Protein AF-A0A8S4AYU2-F1 (afdb_monomer_lite)

Organism: NCBI:txid238744

Structure (mmCIF, N/CA/C/O backbone):
data_AF-A0A8S4AYU2-F1
#
_entry.id   AF-A0A8S4AYU2-F1
#
loop_
_atom_site.group_PDB
_atom_site.id
_atom_site.type_symbol
_atom_site.label_atom_id
_atom_site.label_alt_id
_atom_site.label_comp_id
_atom_site.label_asym_id
_atom_site.label_entity_id
_atom_site.label_seq_id
_atom_site.pdbx_PDB_ins_code
_atom_site.Cartn_x
_atom_site.Cartn_y
_atom_site.Cartn_z
_atom_site.occupancy
_atom_site.B_iso_or_equiv
_atom_site.auth_seq_id
_atom_site.auth_comp_id
_atom_site.auth_asym_id
_atom_site.auth_atom_id
_atom_site.pdbx_PDB_model_num
ATOM 1 N N . PHE A 1 1 ? -7.573 4.920 22.175 1.00 94.69 1 PHE A N 1
ATOM 2 C CA . PHE A 1 1 ? -8.987 4.942 22.604 1.00 94.69 1 PHE A CA 1
ATOM 3 C C . PHE A 1 1 ? -9.041 5.306 24.073 1.00 94.69 1 PHE A C 1
ATOM 5 O O . PHE A 1 1 ? -8.288 4.723 24.843 1.00 94.69 1 PHE A O 1
ATOM 12 N N . ARG A 1 2 ? -9.897 6.254 24.465 1.00 96.12 2 ARG A N 1
ATOM 13 C CA . ARG A 1 2 ? -10.051 6.680 25.862 1.00 96.12 2 ARG A CA 1
ATOM 14 C C . ARG A 1 2 ? -11.525 6.647 26.245 1.00 96.12 2 ARG A C 1
ATOM 16 O O . ARG A 1 2 ? -12.353 7.129 25.478 1.00 96.12 2 ARG A O 1
ATOM 23 N N . LEU A 1 3 ? -11.833 6.077 27.405 1.00 96.50 3 LEU A N 1
ATOM 24 C CA . LEU A 1 3 ? -13.195 5.869 27.896 1.00 96.50 3 LEU A CA 1
ATOM 25 C C . LEU A 1 3 ? -13.319 6.353 29.346 1.00 96.50 3 LEU A C 1
ATOM 27 O O . LEU A 1 3 ? -12.388 6.206 30.136 1.00 96.50 3 LEU A O 1
ATOM 31 N N . TRP A 1 4 ? -14.475 6.908 29.698 1.00 95.50 4 TRP A N 1
ATOM 32 C CA . TRP A 1 4 ? -14.880 7.182 31.078 1.00 95.50 4 TRP A CA 1
ATOM 33 C C . TRP A 1 4 ? -16.389 6.969 31.214 1.00 95.50 4 TRP A C 1
ATOM 35 O O . TRP A 1 4 ? -17.136 7.154 30.252 1.00 95.50 4 TRP A O 1
ATOM 45 N N . ALA A 1 5 ? -16.833 6.591 32.409 1.00 90.94 5 ALA A N 1
ATOM 46 C CA . ALA A 1 5 ? -18.247 6.536 32.752 1.00 90.94 5 ALA A CA 1
ATOM 47 C C . ALA A 1 5 ? -18.740 7.912 33.224 1.00 90.94 5 ALA A C 1
ATOM 49 O O . ALA A 1 5 ? -17.947 8.743 33.678 1.00 90.94 5 ALA A O 1
ATOM 50 N N . VAL A 1 6 ? -20.048 8.138 33.120 1.00 88.38 6 VAL A N 1
ATOM 51 C CA . VAL A 1 6 ? -20.746 9.314 33.655 1.00 88.38 6 VAL A CA 1
ATOM 52 C C . VAL A 1 6 ? -21.889 8.806 34.528 1.00 88.38 6 VAL A C 1
ATOM 54 O O . VAL A 1 6 ? -22.612 7.910 34.099 1.00 88.38 6 VAL A O 1
ATOM 57 N N . ASP A 1 7 ? -22.023 9.321 35.748 1.00 85.00 7 ASP A N 1
ATOM 58 C CA . ASP A 1 7 ? -23.138 8.974 36.637 1.00 85.00 7 ASP A CA 1
ATOM 59 C C . ASP A 1 7 ? -24.365 9.882 36.425 1.00 85.00 7 ASP A C 1
ATOM 61 O O . ASP A 1 7 ? -24.343 10.829 35.637 1.00 85.00 7 ASP A O 1
ATOM 65 N N . ASN A 1 8 ? -25.450 9.608 37.152 1.00 80.75 8 ASN A N 1
ATOM 66 C CA . ASN A 1 8 ? -26.692 10.385 37.089 1.00 80.75 8 ASN A CA 1
ATOM 67 C C . ASN A 1 8 ? -26.569 11.828 37.622 1.00 80.75 8 ASN A C 1
ATOM 69 O O . ASN A 1 8 ? -27.462 12.644 37.400 1.00 80.75 8 ASN A O 1
ATOM 73 N N . THR A 1 9 ? -25.467 12.159 38.303 1.00 84.62 9 THR A N 1
ATOM 74 C CA . THR A 1 9 ? -25.131 13.519 38.753 1.00 84.62 9 THR A CA 1
ATOM 75 C C . THR A 1 9 ? -24.212 14.253 37.771 1.00 84.62 9 THR A C 1
ATOM 77 O O . THR A 1 9 ? -23.870 15.416 37.991 1.00 84.62 9 THR A O 1
ATOM 80 N N . GLY A 1 10 ? -23.806 13.591 36.681 1.00 83.50 10 GLY A N 1
ATOM 81 C CA . GLY A 1 10 ? -22.891 14.119 35.673 1.00 83.50 10 GLY A CA 1
ATOM 82 C C . GLY A 1 10 ? -21.407 14.015 36.048 1.00 83.50 10 GLY A C 1
ATOM 83 O O . GLY A 1 10 ? -20.558 14.553 35.328 1.00 83.50 10 GLY A O 1
ATOM 84 N N . ARG A 1 11 ? -21.053 13.336 37.149 1.00 88.88 11 ARG A N 1
ATOM 85 C CA . ARG A 1 11 ? -19.649 13.127 37.534 1.00 88.88 11 ARG A CA 1
ATOM 86 C C . ARG A 1 11 ? -19.018 12.053 36.661 1.00 88.88 11 ARG A C 1
ATOM 88 O O . ARG A 1 11 ? -19.652 11.069 36.291 1.00 88.88 11 ARG A O 1
ATOM 95 N N . ARG A 1 12 ? -17.739 12.250 36.338 1.00 92.75 12 ARG A N 1
ATOM 96 C CA . ARG A 1 12 ? -16.959 11.329 35.505 1.00 92.75 12 ARG A CA 1
ATOM 97 C C . ARG A 1 12 ? -16.135 10.385 36.364 1.00 92.75 12 ARG A C 1
ATOM 99 O O . ARG A 1 12 ? -15.572 10.804 37.374 1.00 92.75 12 ARG A O 1
ATOM 106 N N . SER A 1 13 ? -16.009 9.140 35.920 1.00 94.44 13 SER A N 1
ATOM 107 C CA . SER A 1 13 ? -15.014 8.223 36.476 1.00 94.44 13 SER A CA 1
ATOM 108 C C . SER A 1 13 ? -13.592 8.665 36.121 1.00 94.44 13 SER A C 1
ATOM 110 O O . SER A 1 13 ? -13.376 9.502 35.236 1.00 94.44 13 SER A O 1
ATOM 112 N N . SER A 1 14 ? -12.598 8.038 36.754 1.00 96.31 14 SER A N 1
ATOM 113 C CA . SER A 1 14 ? -11.240 8.061 36.214 1.00 96.31 14 SER A CA 1
ATOM 114 C C . SER A 1 14 ? -11.234 7.500 34.780 1.00 96.31 14 SER A C 1
ATOM 116 O O . SER A 1 14 ? -12.024 6.603 34.456 1.00 96.31 14 SER A O 1
ATOM 118 N N . PRO A 1 15 ? -10.394 8.052 33.888 1.00 95.94 15 PRO A N 1
ATOM 119 C CA . PRO A 1 15 ? -10.314 7.598 32.508 1.00 95.94 15 PRO A CA 1
ATOM 120 C C . PRO A 1 15 ? -9.551 6.271 32.401 1.00 95.94 15 PRO A C 1
ATOM 122 O O . PRO A 1 15 ? -8.552 6.067 33.085 1.00 95.94 15 PRO A O 1
ATOM 125 N N . SER A 1 16 ? -9.982 5.417 31.475 1.00 96.81 16 SER A N 1
ATOM 126 C CA . SER A 1 16 ? -9.232 4.254 30.993 1.00 96.81 16 SER A CA 1
ATOM 127 C C . SER A 1 16 ? -8.747 4.514 29.566 1.00 96.81 16 SER A C 1
ATOM 129 O O . SER A 1 16 ? -9.465 5.127 28.769 1.00 96.81 16 SER A O 1
ATOM 131 N N . GLU A 1 17 ? -7.530 4.079 29.240 1.00 96.94 17 GLU A N 1
ATOM 132 C CA . GLU A 1 17 ? -6.903 4.314 27.941 1.00 96.94 17 GLU A CA 1
ATOM 133 C C . GLU A 1 17 ? -6.280 3.038 27.373 1.00 96.94 17 GLU A C 1
ATOM 135 O O . GLU A 1 17 ? -5.633 2.266 28.078 1.00 96.94 17 GLU A O 1
ATOM 140 N N . VAL A 1 18 ? -6.490 2.833 26.073 1.00 97.19 18 VAL A N 1
ATOM 141 C CA . VAL A 1 18 ? -5.947 1.718 25.297 1.00 97.19 18 VAL A CA 1
ATOM 142 C C . VAL A 1 18 ? -5.362 2.263 23.999 1.00 97.19 18 VAL A C 1
ATOM 144 O O . VAL A 1 18 ? -6.076 2.875 23.195 1.00 97.19 18 VAL A O 1
ATOM 147 N N . THR A 1 19 ? -4.081 1.995 23.762 1.00 94.75 19 THR A N 1
ATOM 148 C CA . THR A 1 19 ? -3.375 2.337 22.521 1.00 94.75 19 THR A CA 1
ATOM 149 C C . THR A 1 19 ? -2.983 1.052 21.811 1.00 94.75 19 THR A C 1
ATOM 151 O O . THR A 1 19 ? -2.319 0.200 22.394 1.00 94.75 19 THR A O 1
ATOM 154 N N . ILE A 1 20 ? -3.402 0.906 20.555 1.00 92.12 20 ILE A N 1
ATOM 155 C CA . ILE A 1 20 ? -3.117 -0.274 19.732 1.00 92.12 20 ILE A CA 1
ATOM 156 C C . ILE A 1 20 ? -2.485 0.149 18.413 1.00 92.12 20 ILE A C 1
ATOM 158 O O . ILE A 1 20 ? -2.798 1.213 17.879 1.00 92.12 20 ILE A O 1
ATOM 162 N N . LYS A 1 21 ? -1.616 -0.707 17.875 1.00 86.88 21 LYS A N 1
ATOM 163 C CA . LYS A 1 21 ? -1.165 -0.610 16.486 1.00 86.88 21 LYS A CA 1
ATOM 164 C C . LYS A 1 21 ? -2.124 -1.410 15.617 1.00 86.88 21 LYS A C 1
ATOM 166 O O . LYS A 1 21 ? -2.456 -2.545 15.955 1.00 86.88 21 LYS A O 1
ATOM 171 N N . THR A 1 22 ? -2.569 -0.829 14.512 1.00 88.69 22 THR A N 1
ATOM 172 C CA . THR A 1 22 ? -3.336 -1.574 13.513 1.00 88.69 22 THR A CA 1
ATOM 173 C C . THR A 1 22 ? -2.400 -2.482 12.712 1.00 88.69 22 THR A C 1
ATOM 175 O O . THR A 1 22 ? -1.229 -2.132 12.531 1.00 88.69 22 THR A O 1
ATOM 178 N N . PRO A 1 23 ? -2.884 -3.635 12.218 1.00 89.75 23 PRO A N 1
ATOM 179 C CA . PRO A 1 23 ? -2.123 -4.461 11.289 1.00 89.75 23 PRO A CA 1
ATOM 180 C C . PRO A 1 23 ? -1.689 -3.666 10.055 1.00 89.75 23 PRO A C 1
ATOM 182 O O . PRO A 1 23 ? -2.327 -2.679 9.680 1.00 89.75 23 PRO A O 1
ATOM 185 N N . CYS A 1 24 ? -0.614 -4.114 9.410 1.00 92.00 24 CYS A N 1
ATOM 186 C CA . CYS A 1 24 ? -0.187 -3.529 8.146 1.00 92.00 24 CYS A CA 1
ATOM 187 C C . CYS A 1 24 ? -1.270 -3.717 7.077 1.00 92.00 24 CYS A C 1
ATOM 189 O O . CYS A 1 24 ? -1.972 -4.734 7.106 1.00 92.00 24 CYS A O 1
ATOM 191 N N . PRO A 1 25 ? -1.413 -2.770 6.136 1.00 93.94 25 PRO A N 1
ATOM 192 C CA . PRO A 1 25 ? -2.416 -2.898 5.094 1.00 93.94 25 PRO A CA 1
ATOM 193 C C . PRO A 1 25 ? -2.201 -4.161 4.259 1.00 93.94 25 PRO A C 1
ATOM 195 O O . PRO A 1 25 ? -1.070 -4.608 4.047 1.00 93.94 25 PRO A O 1
ATOM 198 N N . THR A 1 26 ? -3.301 -4.733 3.783 1.00 94.50 26 THR A N 1
ATOM 199 C CA . THR A 1 26 ? -3.265 -5.986 3.037 1.00 94.50 26 THR A CA 1
ATOM 200 C C . THR A 1 26 ? -2.585 -5.836 1.686 1.00 94.50 26 THR A C 1
ATOM 202 O O . THR A 1 26 ? -2.800 -4.836 1.001 1.00 94.50 26 THR A O 1
ATOM 205 N N . VAL A 1 27 ? -1.823 -6.849 1.280 1.00 96.00 27 VAL A N 1
ATOM 206 C CA . VAL A 1 27 ? -1.126 -6.882 -0.010 1.00 96.00 27 VAL A CA 1
ATOM 207 C C . VAL A 1 27 ? -1.449 -8.179 -0.740 1.00 96.00 27 VAL A C 1
ATOM 209 O O . VAL A 1 27 ? -1.460 -9.255 -0.149 1.00 96.00 27 VAL A O 1
ATOM 212 N N . ASP A 1 28 ? -1.711 -8.062 -2.039 1.00 95.50 28 ASP A N 1
ATOM 213 C CA . ASP A 1 28 ? -1.768 -9.200 -2.950 1.00 95.50 28 ASP A CA 1
ATOM 214 C C . ASP A 1 28 ? -0.358 -9.463 -3.493 1.00 95.50 28 ASP A C 1
ATOM 216 O O . ASP A 1 28 ? 0.151 -8.722 -4.338 1.00 95.50 28 ASP A O 1
ATOM 220 N N . ASP A 1 29 ? 0.291 -10.486 -2.940 1.00 95.88 29 ASP A N 1
ATOM 221 C CA . ASP A 1 29 ? 1.690 -10.817 -3.214 1.00 95.88 29 ASP A CA 1
ATOM 222 C C . ASP A 1 29 ? 1.921 -11.254 -4.669 1.00 95.88 29 ASP A C 1
ATOM 224 O O . ASP A 1 29 ? 2.906 -10.863 -5.297 1.00 95.88 29 ASP A O 1
ATOM 228 N N . VAL A 1 30 ? 0.970 -12.006 -5.233 1.00 96.00 30 VAL A N 1
ATOM 229 C CA . VAL A 1 30 ? 1.037 -12.488 -6.620 1.00 96.00 30 VAL A CA 1
ATOM 230 C C . VAL A 1 30 ? 0.937 -11.308 -7.575 1.00 96.00 30 VAL A C 1
ATOM 232 O O . VAL A 1 30 ? 1.774 -11.151 -8.464 1.00 96.00 30 VAL A O 1
ATOM 235 N N . LYS A 1 31 ? -0.034 -10.420 -7.339 1.00 97.00 31 LYS A N 1
ATOM 236 C CA . LYS A 1 31 ? -0.200 -9.214 -8.150 1.00 97.00 31 LYS A CA 1
ATOM 237 C C . LYS A 1 31 ? 1.013 -8.287 -8.056 1.00 97.00 31 LYS A C 1
ATOM 239 O O . LYS A 1 31 ? 1.412 -7.703 -9.060 1.00 97.00 31 LYS A O 1
ATOM 244 N N . ALA A 1 32 ? 1.612 -8.139 -6.873 1.00 98.06 32 ALA A N 1
ATOM 245 C CA . ALA A 1 32 ? 2.825 -7.339 -6.708 1.00 98.06 32 ALA A CA 1
ATOM 246 C C . ALA A 1 32 ? 3.995 -7.904 -7.531 1.00 98.06 32 ALA A C 1
ATOM 248 O O . ALA A 1 32 ? 4.712 -7.146 -8.183 1.00 98.06 32 ALA A O 1
ATOM 249 N N . GLN A 1 33 ? 4.152 -9.227 -7.561 1.00 97.81 33 GLN A N 1
ATOM 250 C CA . GLN A 1 33 ? 5.164 -9.886 -8.381 1.00 97.81 33 GLN A CA 1
ATOM 251 C C . GLN A 1 33 ? 4.926 -9.669 -9.886 1.00 97.81 33 GLN A C 1
ATOM 253 O O . GLN A 1 33 ? 5.850 -9.303 -10.606 1.00 97.81 33 GLN A O 1
ATOM 258 N N . GLU A 1 34 ? 3.685 -9.820 -10.361 1.00 98.31 34 GLU A N 1
ATOM 259 C CA . GLU A 1 34 ? 3.326 -9.551 -11.764 1.00 98.31 34 GLU A CA 1
ATOM 260 C C . GLU A 1 34 ? 3.629 -8.102 -12.172 1.00 98.31 34 GLU A C 1
ATOM 262 O O . GLU A 1 34 ? 4.100 -7.837 -13.280 1.00 98.31 34 GLU A O 1
ATOM 267 N N . ILE A 1 35 ? 3.376 -7.148 -11.270 1.00 98.31 35 ILE A N 1
ATOM 268 C CA . ILE A 1 35 ? 3.698 -5.739 -11.501 1.00 98.31 35 ILE A CA 1
ATOM 269 C C . ILE A 1 35 ? 5.215 -5.538 -11.557 1.00 98.31 35 ILE A C 1
ATOM 271 O O . ILE A 1 35 ? 5.675 -4.818 -12.439 1.00 98.31 35 ILE A O 1
ATOM 275 N N . ALA A 1 36 ? 5.997 -6.178 -10.684 1.00 98.31 36 ALA A N 1
ATOM 276 C CA . ALA A 1 36 ? 7.458 -6.099 -10.730 1.00 98.31 36 ALA A CA 1
ATOM 277 C C . ALA A 1 36 ? 8.014 -6.587 -12.078 1.00 98.31 36 ALA A C 1
ATOM 279 O O . ALA A 1 36 ? 8.777 -5.866 -12.725 1.00 98.31 36 ALA A O 1
ATOM 280 N N . ASP A 1 37 ? 7.549 -7.748 -12.549 1.00 97.88 37 ASP A N 1
ATOM 281 C CA . ASP A 1 37 ? 7.932 -8.309 -13.849 1.00 97.88 37 ASP A CA 1
ATOM 282 C C . ASP A 1 37 ? 7.515 -7.370 -15.003 1.00 97.88 37 ASP A C 1
ATOM 284 O O . ASP A 1 37 ? 8.277 -7.121 -15.942 1.00 97.88 37 ASP A O 1
ATOM 288 N N . LYS A 1 38 ? 6.314 -6.778 -14.927 1.00 97.12 38 LYS A N 1
ATOM 289 C CA . LYS A 1 38 ? 5.832 -5.788 -15.904 1.00 97.12 38 LYS A CA 1
ATOM 290 C C . LYS A 1 38 ? 6.711 -4.536 -15.936 1.00 97.12 38 LYS A C 1
ATOM 292 O O . LYS A 1 38 ? 7.019 -4.052 -17.022 1.00 97.12 38 LYS A O 1
ATOM 297 N N . ILE A 1 39 ? 7.089 -3.997 -14.778 1.00 97.06 39 ILE A N 1
ATOM 298 C CA . ILE A 1 39 ? 7.927 -2.794 -14.687 1.00 97.06 39 ILE A CA 1
ATOM 299 C C . ILE A 1 39 ? 9.321 -3.065 -15.246 1.00 97.06 39 ILE A C 1
ATOM 301 O O . ILE A 1 39 ? 9.807 -2.264 -16.039 1.00 97.06 39 ILE A O 1
ATOM 305 N N . TYR A 1 40 ? 9.915 -4.217 -14.928 1.00 96.44 40 TYR A N 1
ATOM 306 C CA . TYR A 1 40 ? 11.191 -4.630 -15.513 1.00 96.44 40 TYR A CA 1
ATOM 307 C C . TYR A 1 40 ? 11.136 -4.666 -17.045 1.00 96.44 40 TYR A C 1
ATOM 309 O O . TYR A 1 40 ? 11.994 -4.093 -17.714 1.00 96.44 40 TYR A O 1
ATOM 317 N N . ASN A 1 41 ? 10.082 -5.259 -17.613 1.00 95.00 41 ASN A N 1
ATOM 318 C CA . ASN A 1 41 ? 9.902 -5.302 -19.065 1.00 95.00 41 ASN A CA 1
ATOM 319 C C . ASN A 1 41 ? 9.728 -3.905 -19.683 1.00 95.00 41 ASN A C 1
ATOM 321 O O . ASN A 1 41 ? 10.283 -3.644 -20.746 1.00 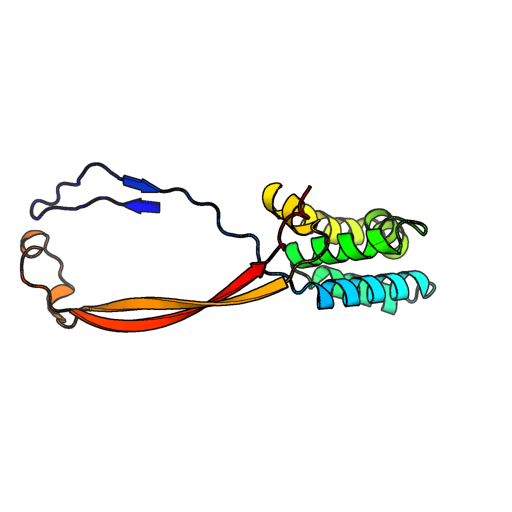95.00 41 ASN A O 1
ATOM 325 N N . LEU A 1 42 ? 8.999 -2.999 -19.020 1.00 94.94 42 LEU A N 1
ATOM 326 C CA . LEU A 1 42 ? 8.838 -1.614 -19.483 1.00 94.94 42 LEU A CA 1
ATOM 327 C C . LEU A 1 42 ? 10.157 -0.830 -19.436 1.00 94.94 42 LEU A C 1
ATOM 329 O O . LEU A 1 42 ? 10.418 -0.038 -20.336 1.00 94.94 42 LEU A O 1
ATOM 333 N N . PHE A 1 43 ? 10.988 -1.061 -18.420 1.00 93.69 43 PHE A N 1
ATOM 334 C CA . PHE A 1 43 ? 12.315 -0.451 -18.300 1.00 93.69 43 PHE A CA 1
ATOM 335 C C . PHE A 1 43 ? 13.314 -1.016 -19.315 1.00 93.69 43 PHE A C 1
ATOM 337 O O . PHE A 1 43 ? 14.172 -0.294 -19.805 1.00 93.69 43 PHE A O 1
ATOM 344 N N . ASN A 1 44 ? 13.189 -2.289 -19.692 1.00 89.38 44 ASN A N 1
ATOM 345 C CA . ASN A 1 44 ? 14.054 -2.898 -20.705 1.00 89.38 44 ASN A CA 1
ATOM 346 C C . ASN A 1 44 ? 13.602 -2.661 -22.154 1.00 89.38 44 ASN A C 1
ATOM 348 O O . ASN A 1 44 ? 14.364 -2.952 -23.074 1.00 89.38 44 ASN A O 1
ATOM 352 N N . GLY A 1 45 ? 12.392 -2.145 -22.385 1.00 78.62 45 GLY A N 1
ATOM 353 C CA . GLY A 1 45 ? 11.815 -1.940 -23.721 1.00 78.62 45 GLY A CA 1
ATOM 354 C C . GLY A 1 45 ? 12.523 -0.905 -24.611 1.00 78.62 45 GLY A C 1
ATOM 355 O O . GLY A 1 45 ? 12.086 -0.685 -25.736 1.00 78.62 45 GLY A O 1
ATOM 356 N N . TYR A 1 46 ? 13.618 -0.287 -24.150 1.00 56.41 46 TYR A N 1
ATOM 357 C CA . TYR A 1 46 ? 14.315 0.824 -24.814 1.00 56.41 46 TYR A CA 1
ATOM 358 C C . TYR A 1 46 ? 13.375 2.001 -25.145 1.00 56.41 46 TYR A C 1
ATOM 360 O O . TYR A 1 46 ? 13.296 2.489 -26.274 1.00 56.41 46 TYR A O 1
ATOM 368 N N . THR A 1 47 ? 12.710 2.474 -24.082 1.00 64.31 47 THR A N 1
ATOM 369 C CA . THR A 1 47 ? 12.309 3.875 -23.864 1.00 64.31 47 THR A CA 1
ATOM 370 C C . THR A 1 47 ? 11.396 4.520 -24.911 1.00 64.31 47 THR A C 1
ATOM 372 O O . THR A 1 47 ? 11.628 5.639 -25.379 1.00 64.31 47 THR A O 1
ATOM 375 N N . SER A 1 48 ? 10.235 3.913 -25.182 1.00 83.81 48 SER A N 1
ATOM 376 C CA . SER A 1 48 ? 9.100 4.723 -25.641 1.00 83.81 48 SER A CA 1
ATOM 377 C C . SER A 1 48 ? 8.617 5.629 -24.501 1.00 83.81 48 SER A C 1
ATOM 379 O O . SER A 1 48 ? 8.332 5.156 -23.400 1.00 83.81 48 SER A O 1
ATOM 381 N N . GLY A 1 49 ? 8.401 6.923 -24.765 1.00 88.88 49 GLY A N 1
ATOM 382 C CA . GLY A 1 49 ? 7.775 7.824 -23.782 1.00 88.88 49 GLY A CA 1
ATOM 383 C C . GLY A 1 49 ? 6.407 7.319 -23.288 1.00 88.88 49 GLY A C 1
ATOM 384 O O . GLY A 1 49 ? 5.987 7.615 -22.169 1.00 88.88 49 GLY A O 1
ATOM 385 N N . LYS A 1 50 ? 5.727 6.482 -24.087 1.00 91.06 50 LYS A N 1
ATOM 386 C CA . LYS A 1 50 ? 4.501 5.786 -23.680 1.00 91.06 50 LYS A CA 1
ATOM 387 C C . LYS A 1 50 ? 4.764 4.713 -22.619 1.00 91.06 50 LYS A C 1
ATOM 389 O O . LYS A 1 50 ? 3.967 4.590 -21.692 1.00 91.06 50 LYS A O 1
ATOM 394 N N . GLU A 1 51 ? 5.842 3.945 -22.738 1.00 92.44 51 GLU A N 1
ATOM 395 C CA . GLU A 1 51 ? 6.216 2.910 -21.764 1.00 92.44 51 GLU A CA 1
ATOM 396 C C . GLU A 1 51 ? 6.649 3.540 -20.446 1.00 92.44 51 GLU A C 1
ATOM 398 O O . GLU A 1 51 ? 6.131 3.150 -19.402 1.00 92.44 51 GLU A O 1
ATOM 403 N N . GLN A 1 52 ? 7.463 4.599 -20.500 1.00 93.31 52 GLN A N 1
ATOM 404 C CA . GLN A 1 52 ? 7.834 5.390 -19.322 1.00 93.31 52 GLN A CA 1
ATOM 405 C C . GLN A 1 52 ? 6.596 5.938 -18.603 1.00 93.31 52 GLN A C 1
ATOM 407 O O . GLN A 1 52 ? 6.449 5.796 -17.388 1.00 93.31 52 GLN A O 1
ATOM 412 N N . GLN A 1 53 ? 5.654 6.528 -19.348 1.00 94.19 53 GLN A N 1
ATOM 413 C CA . GLN A 1 53 ? 4.425 7.049 -18.753 1.00 94.19 53 GLN A CA 1
ATOM 414 C C . GLN A 1 53 ? 3.529 5.930 -18.202 1.00 94.19 53 GLN A C 1
ATOM 416 O O . GLN A 1 53 ? 2.892 6.113 -17.166 1.00 94.19 53 GLN A O 1
ATOM 421 N N . THR A 1 54 ? 3.501 4.765 -18.852 1.00 95.19 54 THR A N 1
ATOM 422 C CA . THR A 1 54 ? 2.752 3.589 -18.383 1.00 95.19 54 THR A CA 1
ATOM 423 C C . THR A 1 54 ? 3.352 3.021 -17.098 1.00 95.19 54 THR A C 1
ATOM 425 O O . THR A 1 54 ? 2.599 2.697 -16.180 1.00 95.19 54 THR A O 1
ATOM 428 N N . ALA A 1 55 ? 4.681 2.927 -17.006 1.00 96.12 55 ALA A N 1
ATOM 429 C CA . ALA A 1 55 ? 5.390 2.497 -15.803 1.00 96.12 55 ALA A CA 1
ATOM 430 C C . ALA A 1 55 ? 5.135 3.471 -14.648 1.00 96.12 55 ALA A C 1
ATOM 432 O O . ALA A 1 55 ? 4.695 3.050 -13.581 1.00 96.12 55 ALA A O 1
ATOM 43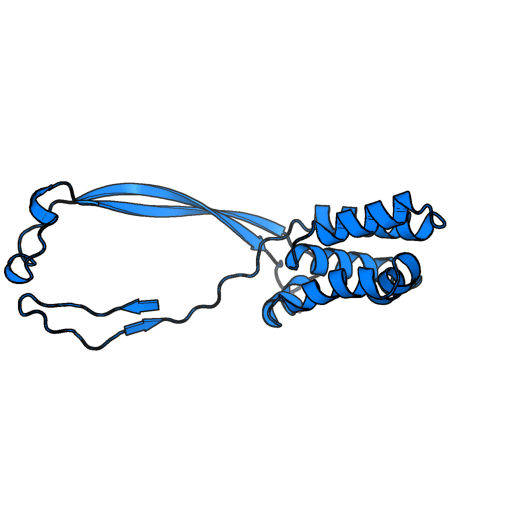3 N N . TYR A 1 56 ? 5.300 4.774 -14.898 1.00 96.62 56 TYR A N 1
ATOM 434 C CA . TYR A 1 56 ? 5.030 5.817 -13.910 1.00 96.62 56 TYR A CA 1
ATOM 435 C C . TYR A 1 56 ? 3.592 5.760 -13.382 1.00 96.62 56 TYR A C 1
ATOM 437 O O . TYR A 1 56 ? 3.396 5.727 -12.172 1.00 96.62 56 TYR A O 1
ATOM 445 N N . ASN A 1 57 ? 2.589 5.699 -14.266 1.00 96.75 57 ASN A N 1
ATOM 446 C CA . ASN A 1 57 ? 1.187 5.601 -13.847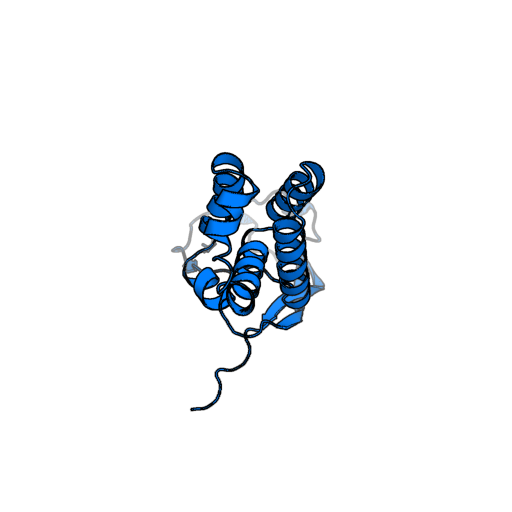 1.00 96.75 57 ASN A CA 1
ATOM 447 C C . ASN A 1 57 ? 0.935 4.316 -13.052 1.00 96.75 57 ASN A C 1
ATOM 449 O O . ASN A 1 57 ? 0.350 4.373 -11.980 1.00 96.75 57 ASN A O 1
ATOM 453 N N . THR A 1 58 ? 1.443 3.174 -13.536 1.00 97.31 58 THR A N 1
ATOM 454 C CA . THR A 1 58 ? 1.278 1.885 -12.848 1.00 97.31 58 THR A CA 1
ATOM 455 C C . THR A 1 58 ? 1.827 1.945 -11.424 1.00 97.31 58 THR A C 1
ATOM 457 O O . THR A 1 58 ? 1.169 1.434 -10.530 1.00 97.31 58 THR A O 1
ATOM 460 N N . LEU A 1 59 ? 3.000 2.558 -11.213 1.00 97.56 59 LEU A N 1
ATOM 461 C CA . LEU A 1 59 ? 3.635 2.684 -9.896 1.00 97.56 59 LEU A CA 1
ATOM 462 C C . LEU A 1 59 ? 2.951 3.723 -8.998 1.00 97.56 59 LEU A C 1
ATOM 464 O O . LEU A 1 59 ? 2.836 3.494 -7.800 1.00 97.56 59 LEU A O 1
ATOM 468 N N . MET A 1 60 ? 2.475 4.837 -9.562 1.00 97.19 60 MET A N 1
ATOM 469 C CA . MET A 1 60 ? 1.739 5.869 -8.819 1.00 97.19 60 MET A CA 1
ATOM 470 C C . MET A 1 60 ? 0.339 5.426 -8.389 1.00 97.19 60 MET A C 1
ATOM 472 O O . MET A 1 60 ? -0.157 5.912 -7.379 1.00 97.19 60 MET A O 1
ATOM 476 N N . ASP A 1 61 ? -0.289 4.519 -9.139 1.00 96.81 61 ASP A N 1
ATOM 477 C CA . ASP A 1 61 ? -1.600 3.953 -8.804 1.00 96.81 61 ASP A CA 1
ATOM 478 C C . ASP A 1 61 ? -1.515 2.902 -7.678 1.00 96.81 61 ASP A C 1
ATOM 480 O O . ASP A 1 61 ? -2.542 2.440 -7.169 1.00 96.81 61 ASP A O 1
ATOM 484 N N . LEU A 1 62 ? -0.303 2.491 -7.282 1.00 96.50 62 LEU A N 1
ATOM 485 C CA . LEU A 1 62 ? -0.107 1.584 -6.155 1.00 96.50 62 LEU A CA 1
ATOM 486 C C . LEU A 1 62 ? -0.248 2.339 -4.837 1.00 96.50 62 LEU A C 1
ATOM 488 O O . LEU A 1 62 ? 0.219 3.458 -4.687 1.00 96.50 62 LEU A O 1
ATOM 492 N N . GLY A 1 63 ? -0.813 1.676 -3.831 1.00 94.31 63 GLY A N 1
ATOM 493 C CA . GLY A 1 63 ? -0.609 2.112 -2.453 1.00 94.31 63 GLY A CA 1
ATOM 494 C C . GLY A 1 63 ? 0.795 1.738 -1.974 1.00 94.31 63 GLY A C 1
ATOM 495 O O . GLY A 1 63 ? 1.325 0.694 -2.373 1.00 94.31 63 GLY A O 1
ATOM 496 N N . ALA A 1 64 ? 1.345 2.510 -1.031 1.00 95.81 64 ALA A N 1
ATOM 497 C CA . ALA A 1 64 ? 2.654 2.257 -0.420 1.00 95.81 64 ALA A CA 1
ATOM 498 C C . ALA A 1 64 ? 2.925 0.776 -0.042 1.00 95.81 64 ALA A C 1
ATOM 500 O O . ALA A 1 64 ? 3.991 0.271 -0.388 1.00 95.81 64 ALA A O 1
ATOM 501 N N . PRO A 1 65 ? 1.990 0.013 0.571 1.00 96.12 65 PRO A N 1
ATOM 502 C CA . PRO A 1 65 ? 2.184 -1.415 0.871 1.00 96.12 65 PRO A CA 1
ATOM 503 C C . PRO A 1 65 ? 2.468 -2.276 -0.361 1.00 96.12 65 PRO A C 1
ATOM 505 O O . PRO A 1 65 ? 3.333 -3.148 -0.331 1.00 96.12 65 PRO A O 1
ATOM 508 N N . THR A 1 66 ? 1.746 -2.026 -1.454 1.00 97.25 66 THR A N 1
ATOM 509 C CA . THR A 1 66 ? 1.934 -2.769 -2.705 1.00 97.25 66 THR A CA 1
ATOM 510 C C . THR A 1 66 ? 3.224 -2.336 -3.390 1.00 97.25 66 THR A C 1
ATOM 512 O O . THR A 1 66 ? 3.944 -3.194 -3.886 1.00 97.25 66 THR A O 1
ATOM 515 N N . LEU A 1 67 ? 3.566 -1.043 -3.359 1.00 97.88 67 LEU A N 1
ATOM 516 C CA . LEU A 1 67 ? 4.826 -0.541 -3.910 1.00 97.88 67 LEU A CA 1
ATOM 517 C C . LEU A 1 67 ? 6.050 -1.146 -3.203 1.00 97.88 67 LEU A C 1
ATOM 519 O O . LEU A 1 67 ? 6.973 -1.600 -3.872 1.00 97.88 67 LEU A O 1
ATOM 523 N N . HIS A 1 68 ? 6.029 -1.231 -1.868 1.00 97.44 68 HIS A N 1
ATOM 524 C CA . HIS A 1 68 ? 7.055 -1.944 -1.090 1.00 97.44 68 HIS A CA 1
ATOM 525 C C . HIS A 1 68 ? 7.205 -3.394 -1.545 1.00 97.44 68 HIS A C 1
ATOM 527 O O . HIS A 1 68 ? 8.319 -3.904 -1.660 1.00 97.44 68 HIS A O 1
ATOM 533 N N . ARG A 1 69 ? 6.084 -4.056 -1.849 1.00 97.75 69 ARG A N 1
ATOM 534 C CA . ARG A 1 69 ? 6.112 -5.446 -2.292 1.00 97.75 69 ARG A CA 1
ATOM 535 C C . ARG A 1 69 ? 6.591 -5.619 -3.732 1.00 97.75 69 ARG A C 1
ATOM 537 O O . ARG A 1 69 ? 7.310 -6.571 -4.018 1.00 97.75 69 ARG A O 1
ATOM 544 N N . VAL A 1 70 ? 6.255 -4.684 -4.618 1.00 98.38 70 VAL A N 1
ATOM 545 C CA . VAL A 1 70 ? 6.808 -4.610 -5.979 1.00 98.38 70 VAL A CA 1
ATOM 546 C C . VAL A 1 70 ? 8.321 -4.417 -5.925 1.00 98.38 70 VAL A C 1
ATOM 548 O O . VAL A 1 70 ? 9.038 -5.140 -6.609 1.00 98.38 70 VAL A O 1
ATOM 551 N N . LEU A 1 71 ? 8.811 -3.504 -5.079 1.00 97.81 71 LEU A N 1
ATOM 552 C CA . LEU A 1 71 ? 10.243 -3.280 -4.871 1.00 97.81 71 LEU A CA 1
ATOM 553 C C . LEU A 1 71 ? 10.943 -4.563 -4.413 1.00 97.81 71 LEU A C 1
ATOM 555 O O . LEU A 1 71 ? 11.965 -4.928 -4.991 1.00 97.81 71 LEU A O 1
ATOM 559 N N . TYR A 1 72 ? 10.379 -5.264 -3.420 1.00 97.56 72 TYR A N 1
ATOM 560 C CA . TYR A 1 72 ? 10.920 -6.538 -2.937 1.00 97.56 72 TYR A CA 1
ATOM 561 C C . TYR A 1 72 ? 11.095 -7.550 -4.077 1.00 97.56 72 TYR A C 1
ATOM 563 O O . TYR A 1 72 ? 12.202 -8.039 -4.299 1.00 97.56 72 TYR A O 1
ATOM 571 N N . HIS A 1 73 ? 10.024 -7.825 -4.831 1.00 98.25 73 HIS A N 1
ATOM 572 C CA . HIS A 1 73 ? 10.056 -8.801 -5.927 1.00 98.25 73 HIS A CA 1
ATOM 573 C C . HIS A 1 73 ? 10.974 -8.376 -7.066 1.00 98.25 73 HIS A C 1
ATOM 575 O O . HIS A 1 73 ? 11.675 -9.212 -7.637 1.00 98.25 73 HIS A O 1
ATOM 581 N N . TYR A 1 74 ? 10.990 -7.080 -7.387 1.00 98.44 74 TYR A N 1
ATOM 582 C CA . TYR A 1 74 ? 11.861 -6.543 -8.420 1.00 98.44 74 TYR A CA 1
ATOM 583 C C . TYR A 1 74 ? 13.325 -6.768 -8.048 1.00 98.44 74 TYR A C 1
ATOM 585 O O . TYR A 1 74 ? 14.063 -7.365 -8.826 1.00 98.44 74 TYR A O 1
ATOM 593 N N . ASN A 1 75 ? 13.745 -6.351 -6.850 1.00 97.88 75 ASN A N 1
ATOM 594 C CA . ASN A 1 75 ? 15.137 -6.493 -6.425 1.00 97.88 75 ASN A CA 1
ATOM 595 C C . ASN A 1 75 ? 15.529 -7.965 -6.277 1.00 97.88 75 ASN A C 1
ATOM 597 O O . ASN A 1 75 ? 16.578 -8.366 -6.768 1.00 97.88 75 ASN A O 1
ATOM 601 N N . GLN A 1 76 ? 14.646 -8.805 -5.730 1.00 97.06 76 GLN A N 1
ATOM 602 C CA . GLN A 1 76 ? 14.899 -10.242 -5.614 1.00 97.06 76 GLN A CA 1
ATOM 603 C C . GLN A 1 76 ? 15.265 -10.902 -6.958 1.00 97.06 76 GLN A C 1
ATOM 605 O O . GLN A 1 76 ? 16.026 -11.869 -6.978 1.00 97.06 76 GLN A O 1
ATOM 610 N N . ARG A 1 77 ? 14.718 -10.411 -8.078 1.00 96.81 77 ARG A N 1
ATOM 611 C CA . ARG A 1 77 ? 14.891 -11.016 -9.410 1.00 96.81 77 ARG A CA 1
ATOM 612 C C . ARG A 1 77 ? 15.865 -10.272 -10.311 1.00 96.81 77 ARG A C 1
ATOM 614 O O . ARG A 1 77 ? 16.567 -10.901 -11.100 1.00 96.81 77 ARG A O 1
ATOM 621 N N . TYR A 1 78 ? 15.880 -8.949 -10.225 1.00 97.19 78 TYR A N 1
ATOM 622 C CA . TYR A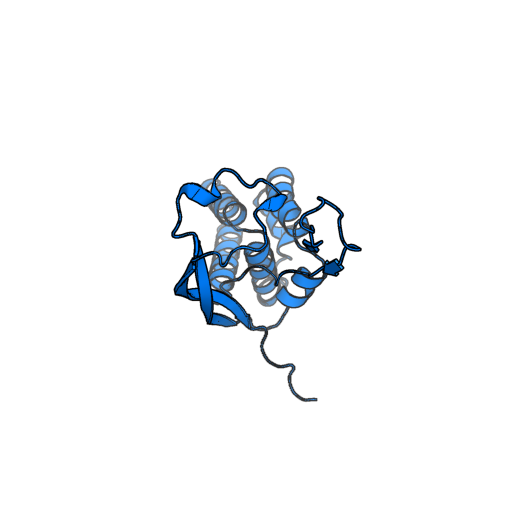 1 78 ? 16.453 -8.077 -11.246 1.00 97.19 78 TYR A CA 1
ATOM 623 C C . TYR A 1 78 ? 17.521 -7.122 -10.716 1.00 97.19 78 TYR A C 1
ATOM 625 O O . TYR A 1 78 ? 18.089 -6.384 -11.514 1.00 97.19 78 TYR A O 1
ATOM 633 N N . GLU A 1 79 ? 17.858 -7.161 -9.422 1.00 96.00 79 GLU A N 1
ATOM 634 C CA . GLU A 1 79 ? 18.888 -6.290 -8.827 1.00 96.00 79 GLU A CA 1
ATOM 635 C C . GLU A 1 79 ? 20.244 -6.392 -9.543 1.00 96.00 79 GLU A C 1
ATOM 637 O O . GLU A 1 79 ? 20.940 -5.391 -9.692 1.00 96.00 79 GLU A O 1
ATOM 642 N N . SER A 1 80 ? 20.586 -7.568 -10.084 1.00 95.81 80 SER A N 1
ATOM 643 C CA . SER A 1 80 ? 21.796 -7.759 -10.902 1.00 95.81 80 SER A CA 1
ATOM 644 C C . SER A 1 80 ? 21.862 -6.871 -12.158 1.00 95.81 80 SER A C 1
ATOM 646 O O . SER A 1 80 ? 22.953 -6.617 -12.664 1.00 95.81 80 SER A O 1
ATOM 648 N N . PHE A 1 81 ? 20.719 -6.369 -12.635 1.00 93.31 81 PHE A N 1
ATOM 649 C CA . PHE A 1 81 ? 20.593 -5.439 -13.763 1.00 93.31 81 PHE A CA 1
ATOM 650 C C . PHE A 1 81 ? 20.311 -3.992 -13.319 1.00 93.31 81 PHE A C 1
ATOM 652 O O . PHE A 1 81 ? 19.995 -3.141 -14.149 1.00 93.31 81 PHE A O 1
ATOM 659 N N . GLY A 1 82 ? 20.418 -3.714 -12.020 1.00 94.69 82 GLY A N 1
ATOM 660 C CA . GLY A 1 82 ? 20.130 -2.427 -11.403 1.00 94.69 82 GLY A CA 1
ATOM 661 C C . GLY A 1 82 ? 18.982 -2.531 -10.405 1.00 94.69 82 GLY A C 1
ATOM 662 O O . GLY A 1 82 ? 17.907 -3.046 -10.716 1.00 94.69 82 GLY A O 1
ATOM 663 N N . GLU A 1 83 ? 19.210 -2.004 -9.204 1.00 96.25 83 GLU A N 1
ATOM 664 C CA . GLU A 1 83 ? 18.201 -1.917 -8.150 1.00 96.25 83 GLU A CA 1
ATOM 665 C C . GLU A 1 83 ? 16.983 -1.098 -8.618 1.00 96.25 83 GLU A C 1
ATOM 667 O O . GLU A 1 83 ? 17.116 -0.138 -9.378 1.00 96.25 83 GLU A O 1
ATOM 672 N N . PHE A 1 84 ? 15.788 -1.448 -8.137 1.00 97.56 84 PHE A N 1
ATOM 673 C CA . PHE A 1 84 ? 14.522 -0.794 -8.470 1.00 97.56 84 PHE A CA 1
ATOM 674 C C . PHE A 1 84 ? 14.571 0.733 -8.340 1.00 97.56 84 PHE A C 1
ATOM 676 O O . PHE A 1 84 ? 14.098 1.438 -9.230 1.00 97.56 84 PHE A O 1
ATOM 683 N N . THR A 1 85 ? 15.136 1.247 -7.244 1.00 96.38 85 THR A N 1
ATOM 684 C CA . THR A 1 85 ? 15.226 2.689 -6.966 1.00 96.38 85 THR A CA 1
ATOM 685 C C . THR A 1 85 ? 16.070 3.404 -8.020 1.00 96.38 85 THR A C 1
ATOM 687 O O . THR A 1 85 ? 15.614 4.369 -8.634 1.00 96.38 85 THR A O 1
ATOM 690 N N . TRP A 1 86 ? 17.248 2.851 -8.309 1.00 96.00 86 TRP A N 1
ATOM 691 C CA . TRP A 1 86 ? 18.163 3.348 -9.327 1.00 96.00 86 TRP A CA 1
ATOM 692 C C . TRP A 1 86 ? 17.553 3.271 -10.732 1.00 96.00 86 TRP A C 1
ATOM 694 O O . TRP A 1 86 ? 17.576 4.253 -11.471 1.00 96.00 86 TRP A O 1
ATOM 704 N N . ARG A 1 87 ? 16.920 2.143 -11.088 1.00 96.25 87 ARG A N 1
ATOM 705 C CA . ARG A 1 87 ? 16.255 1.973 -12.392 1.00 96.25 87 ARG A CA 1
ATOM 706 C C . ARG A 1 87 ? 15.061 2.911 -12.562 1.00 96.25 87 ARG A C 1
ATOM 708 O O . ARG A 1 87 ? 14.836 3.398 -13.663 1.00 96.25 87 ARG A O 1
ATOM 715 N N . CYS A 1 88 ? 14.326 3.221 -11.493 1.00 96.12 88 CYS A N 1
ATOM 716 C CA . CYS A 1 88 ? 13.273 4.235 -11.547 1.00 96.12 88 CYS A CA 1
ATOM 717 C C . CYS A 1 88 ? 13.836 5.619 -11.891 1.00 96.12 88 CYS A C 1
ATOM 719 O O . CYS A 1 88 ? 13.240 6.328 -12.700 1.00 96.12 88 CYS A O 1
ATOM 721 N N . GLU A 1 89 ? 14.956 6.017 -11.284 1.00 95.94 89 GLU A N 1
ATOM 722 C CA . GLU A 1 89 ? 15.601 7.302 -11.578 1.00 95.94 89 GLU A CA 1
ATOM 723 C C . GLU A 1 89 ? 16.163 7.362 -12.999 1.00 95.94 89 GLU A C 1
ATOM 725 O O . GLU A 1 89 ? 15.960 8.369 -13.676 1.00 95.94 89 GLU A O 1
ATOM 730 N N . ASP A 1 90 ? 16.805 6.288 -13.457 1.00 94.31 90 ASP A N 1
ATOM 731 C CA . ASP A 1 90 ? 17.389 6.176 -14.797 1.00 94.31 90 ASP A CA 1
ATOM 732 C C . ASP A 1 90 ? 16.311 6.242 -15.896 1.00 94.31 90 ASP A C 1
ATOM 734 O O . ASP A 1 90 ? 16.395 7.047 -16.824 1.00 94.31 90 ASP A O 1
ATOM 738 N N . GLU A 1 91 ? 15.228 5.474 -15.746 1.00 94.81 91 GLU A N 1
ATOM 739 C CA . GLU A 1 91 ? 14.209 5.322 -16.793 1.00 94.81 91 GLU A CA 1
ATOM 740 C C . GLU A 1 91 ? 13.116 6.400 -16.762 1.00 94.81 91 GLU A C 1
ATOM 742 O O . GLU A 1 91 ? 12.518 6.715 -17.795 1.00 94.81 91 GLU A O 1
ATOM 747 N N . LEU A 1 92 ? 12.815 6.974 -15.590 1.00 95.06 92 LEU A N 1
ATOM 748 C CA . LEU A 1 92 ? 11.733 7.960 -15.422 1.00 95.06 92 LEU A CA 1
ATOM 749 C C . LEU A 1 92 ? 12.242 9.371 -15.106 1.00 95.06 92 LEU A C 1
ATOM 751 O O . LEU A 1 92 ? 11.470 10.336 -15.167 1.00 95.06 92 LEU A O 1
ATOM 755 N N . GLY A 1 93 ? 13.520 9.512 -14.764 1.00 94.94 93 GLY A N 1
ATOM 756 C CA . GLY A 1 93 ? 14.119 10.752 -14.299 1.00 94.94 93 GLY A CA 1
ATOM 757 C C . GLY A 1 93 ? 13.837 11.046 -12.816 1.00 94.94 93 GLY A C 1
ATOM 758 O O . GLY A 1 93 ? 12.835 10.597 -12.241 1.00 94.94 93 GLY A O 1
ATOM 759 N N . PRO A 1 94 ? 14.666 11.902 -12.190 1.00 96.56 94 PRO A N 1
ATOM 760 C CA . PRO A 1 94 ? 14.699 12.090 -10.737 1.00 96.56 94 PRO A CA 1
ATOM 761 C C . PRO A 1 94 ? 13.383 12.619 -10.160 1.00 96.56 94 PRO A C 1
ATOM 763 O O . PRO A 1 94 ? 12.984 12.259 -9.057 1.00 96.56 94 PRO A O 1
ATOM 766 N N . ARG A 1 95 ? 12.652 13.455 -10.911 1.00 97.00 95 ARG A N 1
ATOM 767 C CA . ARG A 1 95 ? 11.387 14.028 -10.429 1.00 97.00 95 ARG A CA 1
ATOM 768 C C . ARG A 1 95 ? 10.276 12.983 -10.325 1.00 97.00 95 ARG A C 1
ATOM 770 O O . ARG A 1 95 ? 9.527 12.999 -9.355 1.00 97.00 95 ARG A O 1
ATOM 777 N N . LYS A 1 96 ? 10.131 12.117 -11.332 1.00 96.56 96 LYS A N 1
ATOM 778 C CA . LYS A 1 96 ? 9.092 11.077 -11.341 1.00 96.56 96 LYS A CA 1
ATOM 779 C C . LYS A 1 96 ? 9.445 9.963 -10.362 1.00 96.56 96 LYS A C 1
ATOM 781 O O . LYS A 1 96 ? 8.582 9.557 -9.591 1.00 96.56 96 LYS A O 1
ATOM 786 N N . ALA A 1 97 ? 10.707 9.538 -10.353 1.00 96.94 97 ALA A N 1
ATOM 787 C CA . ALA A 1 97 ? 11.209 8.565 -9.396 1.00 96.94 97 ALA A CA 1
ATOM 788 C C . ALA A 1 97 ? 11.036 9.051 -7.953 1.00 96.94 97 ALA A C 1
ATOM 790 O O . ALA A 1 97 ? 10.451 8.335 -7.151 1.00 96.94 97 ALA A O 1
ATOM 791 N N . GLY A 1 98 ? 11.409 10.296 -7.641 1.00 97.50 98 GLY A N 1
ATOM 792 C CA . GLY A 1 98 ? 11.255 10.857 -6.297 1.00 97.50 98 GL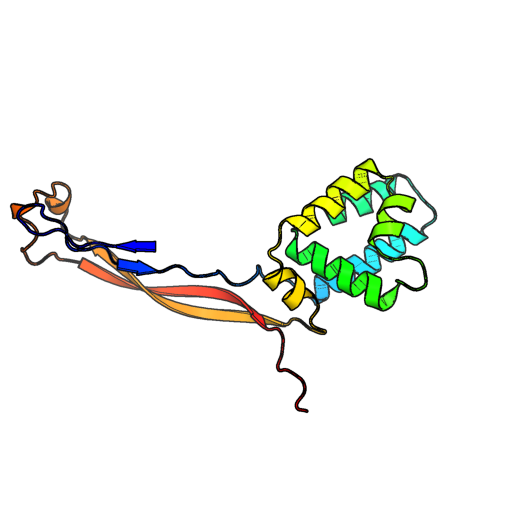Y A CA 1
ATOM 793 C C . GLY A 1 98 ? 9.816 10.819 -5.766 1.00 97.50 98 GLY A C 1
ATOM 794 O O . GLY A 1 98 ? 9.618 10.521 -4.594 1.00 97.50 98 GLY A O 1
ATOM 795 N N . LEU A 1 99 ? 8.809 11.045 -6.621 1.00 97.25 99 LEU A N 1
ATOM 796 C CA . LEU A 1 99 ? 7.391 10.948 -6.236 1.00 97.25 99 LEU A CA 1
ATOM 797 C C . LEU A 1 99 ? 6.942 9.510 -5.947 1.00 97.25 99 LEU A C 1
ATOM 799 O O . LEU A 1 99 ? 6.122 9.284 -5.058 1.00 97.25 99 LEU A O 1
ATOM 803 N N . ILE A 1 100 ? 7.463 8.536 -6.694 1.00 97.38 100 ILE A N 1
ATOM 804 C CA . ILE A 1 100 ? 7.203 7.115 -6.439 1.00 97.38 100 ILE A CA 1
ATOM 805 C C . ILE A 1 100 ? 7.895 6.710 -5.134 1.00 97.38 100 ILE A C 1
ATOM 807 O O . ILE A 1 100 ? 7.263 6.170 -4.231 1.00 97.38 100 ILE A O 1
ATOM 811 N N . LEU A 1 101 ? 9.185 7.023 -5.005 1.00 96.19 101 LEU A N 1
ATOM 812 C CA . LEU A 1 101 ? 10.007 6.619 -3.869 1.00 96.19 101 LEU A CA 1
ATOM 813 C C . LEU A 1 101 ? 9.559 7.274 -2.560 1.00 96.19 101 LEU A C 1
ATOM 815 O O . LEU A 1 101 ? 9.615 6.616 -1.527 1.00 96.19 101 LEU A O 1
ATOM 819 N N . SER A 1 102 ? 9.016 8.496 -2.584 1.00 96.38 102 SER A N 1
ATOM 820 C CA . SER A 1 102 ? 8.472 9.125 -1.373 1.00 96.38 102 SER A CA 1
ATOM 821 C C . SER A 1 102 ? 7.313 8.342 -0.749 1.00 96.38 102 SER A C 1
ATOM 823 O O . SER A 1 102 ? 7.122 8.399 0.463 1.00 96.38 102 SER A O 1
ATOM 825 N N . GLN A 1 103 ? 6.565 7.559 -1.538 1.00 95.38 103 GLN A N 1
ATOM 826 C CA . GLN A 1 103 ? 5.500 6.704 -1.000 1.00 95.38 103 GLN A CA 1
ATOM 827 C C . GLN A 1 103 ? 6.062 5.562 -0.145 1.00 95.38 103 GLN A C 1
ATOM 829 O O . GLN A 1 103 ? 5.388 5.057 0.754 1.00 95.38 103 GLN A O 1
ATOM 834 N N . LEU A 1 104 ? 7.318 5.158 -0.369 1.00 93.88 104 LEU A N 1
ATOM 835 C CA . LEU A 1 104 ? 7.967 4.139 0.452 1.00 93.88 104 LEU A CA 1
ATOM 836 C C . LEU A 1 104 ? 8.175 4.614 1.899 1.00 93.88 104 LEU A C 1
ATOM 838 O O . LEU A 1 104 ? 8.358 3.779 2.790 1.00 93.88 104 LEU A O 1
ATOM 842 N N . ASP A 1 105 ? 8.098 5.916 2.171 1.00 93.94 105 ASP A N 1
ATOM 843 C CA . ASP A 1 105 ? 8.246 6.480 3.513 1.00 93.94 105 ASP A CA 1
ATOM 844 C C . ASP A 1 105 ? 6.945 6.579 4.310 1.00 93.94 105 ASP A C 1
ATOM 846 O O . ASP A 1 105 ? 6.986 6.795 5.519 1.00 93.94 105 ASP A O 1
ATOM 850 N N . GLU A 1 106 ? 5.798 6.308 3.687 1.00 93.56 106 GLU A N 1
ATOM 851 C CA . GLU A 1 106 ? 4.490 6.365 4.352 1.00 93.56 106 GLU A CA 1
ATOM 852 C C . GLU A 1 106 ? 4.268 5.223 5.356 1.00 93.56 106 GLU A C 1
ATOM 854 O O . GLU A 1 106 ? 3.429 5.321 6.256 1.00 93.56 106 GLU A O 1
ATOM 859 N N . LEU A 1 107 ? 5.009 4.118 5.223 1.00 92.00 107 LEU A N 1
ATOM 860 C CA . LEU A 1 107 ? 4.851 2.953 6.091 1.00 92.00 107 LEU A CA 1
ATOM 861 C C . LEU A 1 107 ? 5.749 3.013 7.322 1.00 92.00 107 LEU A C 1
ATOM 863 O O . LEU A 1 107 ? 6.935 3.324 7.252 1.00 92.00 107 LEU A O 1
ATOM 867 N N . SER A 1 108 ? 5.198 2.582 8.458 1.00 92.81 108 SER A N 1
ATOM 868 C CA . SER A 1 108 ? 5.988 2.369 9.672 1.00 92.81 108 SER A CA 1
ATOM 869 C C . SER A 1 108 ? 7.095 1.331 9.449 1.00 92.81 108 SER A C 1
ATOM 871 O O . SER A 1 108 ? 6.899 0.359 8.717 1.00 92.81 108 SER A O 1
ATOM 873 N N . HIS A 1 109 ? 8.224 1.473 10.151 1.00 92.00 109 HIS A N 1
ATOM 874 C CA . HIS A 1 109 ? 9.334 0.508 10.096 1.00 92.00 109 HIS A CA 1
ATOM 875 C C . HIS A 1 109 ? 8.897 -0.941 10.351 1.00 92.00 109 HIS A C 1
ATOM 877 O O . HIS A 1 109 ? 9.412 -1.856 9.719 1.00 92.00 109 HIS A O 1
ATOM 883 N N . TRP A 1 110 ? 7.909 -1.143 11.229 1.00 92.00 110 TRP A N 1
ATOM 884 C CA . TRP A 1 110 ? 7.324 -2.459 11.496 1.00 92.00 110 TRP A CA 1
ATOM 885 C C . TRP A 1 110 ? 6.721 -3.089 10.235 1.00 92.00 110 TRP A C 1
ATOM 887 O O . TRP A 1 110 ? 7.005 -4.239 9.915 1.00 92.00 110 TRP A O 1
ATOM 897 N N . CYS A 1 111 ? 5.932 -2.319 9.483 1.00 93.62 111 CYS A N 1
ATOM 898 C CA . CYS A 1 111 ? 5.344 -2.807 8.240 1.00 93.62 111 CYS A CA 1
ATOM 899 C C . CYS A 1 111 ? 6.371 -2.971 7.129 1.00 93.62 111 CYS A C 1
ATOM 901 O O . CYS A 1 111 ? 6.274 -3.936 6.380 1.00 93.62 111 CYS A O 1
ATOM 903 N N . LYS A 1 112 ? 7.371 -2.082 7.050 1.00 93.56 112 LYS A N 1
ATOM 904 C CA . LYS A 1 112 ? 8.483 -2.251 6.104 1.00 93.56 112 LYS A CA 1
ATOM 905 C C . LYS A 1 112 ? 9.187 -3.599 6.328 1.00 93.56 112 LYS A C 1
ATOM 907 O O . LYS A 1 112 ? 9.412 -4.311 5.362 1.00 93.56 112 LYS A O 1
ATOM 912 N N . GLY A 1 113 ? 9.446 -3.977 7.585 1.00 92.69 113 GLY A N 1
ATOM 913 C CA . GLY A 1 113 ? 10.040 -5.276 7.927 1.00 92.69 113 GLY A CA 1
ATOM 914 C C . GLY A 1 113 ? 9.164 -6.466 7.523 1.00 92.69 113 GLY A C 1
ATOM 915 O O . GLY A 1 113 ? 9.627 -7.357 6.824 1.00 92.69 113 GLY A O 1
ATOM 916 N N . LEU A 1 114 ? 7.875 -6.451 7.876 1.00 93.50 114 LEU A N 1
ATOM 917 C CA . LEU A 1 114 ? 6.953 -7.542 7.521 1.00 93.50 114 LEU A CA 1
ATOM 918 C C . LEU A 1 114 ? 6.749 -7.711 6.006 1.00 93.50 114 LEU A C 1
ATOM 920 O O . LEU A 1 114 ? 6.507 -8.814 5.527 1.00 93.50 114 LEU A O 1
ATOM 924 N N . LEU A 1 115 ? 6.841 -6.630 5.227 1.00 94.69 115 LEU A N 1
ATOM 925 C CA . LEU A 1 115 ? 6.697 -6.692 3.769 1.00 94.69 115 LEU A CA 1
ATOM 926 C C . LEU A 1 115 ? 7.926 -7.283 3.052 1.00 94.69 115 LEU A C 1
ATOM 928 O O . LEU A 1 115 ? 7.845 -7.543 1.850 1.00 94.69 115 LEU A O 1
ATOM 932 N N . GLN A 1 116 ? 9.027 -7.530 3.771 1.00 93.69 116 GLN A N 1
ATOM 933 C CA . GLN A 1 116 ? 10.222 -8.216 3.263 1.00 93.69 116 GLN A CA 1
ATOM 934 C C . GLN A 1 116 ? 10.164 -9.743 3.424 1.00 93.69 116 GLN A C 1
ATOM 936 O O . GLN A 1 116 ? 11.061 -10.438 2.948 1.00 93.69 116 GLN A O 1
ATOM 941 N N . GLU A 1 117 ? 9.122 -10.279 4.062 1.00 93.56 117 GLU A N 1
ATOM 942 C CA . GLU A 1 117 ? 8.950 -11.724 4.223 1.00 93.56 117 GLU A CA 1
ATOM 943 C C . GLU A 1 117 ? 8.893 -12.434 2.859 1.00 93.56 117 GLU A C 1
ATOM 945 O O . GLU A 1 117 ? 8.368 -11.883 1.888 1.00 93.56 117 GLU A O 1
ATOM 950 N N . PRO A 1 118 ? 9.420 -13.663 2.728 1.00 91.88 118 PRO A N 1
ATOM 951 C CA . PRO A 1 118 ? 9.587 -14.308 1.427 1.00 91.88 118 PRO A CA 1
ATOM 952 C C . PRO A 1 118 ? 8.262 -14.564 0.712 1.00 91.88 118 PRO A C 1
ATOM 954 O O . PRO A 1 118 ? 8.214 -14.586 -0.517 1.00 91.88 118 PRO A O 1
ATOM 957 N N . LYS A 1 119 ? 7.178 -14.732 1.468 1.00 91.12 119 LYS A N 1
ATOM 958 C CA . LYS A 1 119 ? 5.841 -14.960 0.935 1.00 91.12 119 LYS A CA 1
ATOM 959 C C . LYS A 1 119 ? 4.807 -14.339 1.856 1.00 91.12 119 LYS A C 1
ATOM 961 O O . LYS A 1 119 ? 4.890 -14.503 3.068 1.00 91.12 119 LYS A O 1
ATOM 966 N N . ILE A 1 120 ? 3.802 -13.697 1.269 1.00 94.62 120 ILE A N 1
ATOM 967 C CA . ILE A 1 120 ? 2.679 -13.130 2.015 1.00 94.62 120 ILE A CA 1
ATOM 968 C C . ILE A 1 120 ? 1.381 -13.717 1.462 1.00 94.62 120 ILE A C 1
ATOM 970 O O . ILE A 1 120 ? 1.026 -13.533 0.301 1.00 94.62 120 ILE A O 1
ATOM 974 N N . GLY A 1 121 ? 0.665 -14.464 2.294 1.00 93.25 121 GLY A N 1
ATOM 975 C CA . GLY A 1 121 ? -0.678 -14.938 1.995 1.00 93.25 121 GLY A CA 1
ATOM 976 C C . GLY A 1 121 ? -1.716 -13.864 2.303 1.00 93.25 121 GLY A C 1
ATOM 977 O O . GLY A 1 121 ? -1.666 -13.229 3.350 1.00 93.25 121 GLY A O 1
ATOM 978 N N . LEU A 1 122 ? -2.706 -13.690 1.432 1.00 93.25 122 LEU A N 1
ATOM 979 C CA . LEU A 1 122 ? -3.864 -12.850 1.724 1.00 93.25 122 LEU A CA 1
ATOM 980 C C . LEU A 1 122 ? -5.018 -13.734 2.213 1.00 93.25 122 LEU A C 1
ATOM 982 O O . LEU A 1 122 ? -5.567 -14.529 1.448 1.00 93.25 122 LEU A O 1
ATOM 986 N N . ARG A 1 123 ? -5.386 -13.614 3.493 1.00 91.81 123 ARG A N 1
ATOM 987 C CA . ARG A 1 123 ? -6.454 -14.410 4.116 1.00 91.81 123 ARG A CA 1
ATOM 988 C C . ARG A 1 123 ? -7.671 -13.558 4.458 1.00 91.81 123 ARG A C 1
ATOM 990 O O . ARG A 1 123 ? -7.582 -12.347 4.648 1.00 91.81 123 ARG A O 1
ATOM 997 N N . ARG A 1 124 ? -8.823 -14.224 4.562 1.00 93.88 124 ARG A N 1
ATOM 998 C CA . ARG A 1 124 ? -10.104 -13.633 4.962 1.00 93.88 124 ARG A CA 1
ATOM 999 C C . ARG A 1 124 ? -10.598 -14.288 6.243 1.00 93.88 124 ARG A C 1
ATOM 1001 O O . ARG A 1 124 ? -10.708 -15.508 6.305 1.00 93.88 124 ARG A O 1
ATOM 1008 N N . MET A 1 125 ? -10.953 -13.475 7.228 1.00 93.94 125 MET A N 1
ATOM 1009 C CA . MET A 1 125 ? -11.620 -13.898 8.456 1.00 93.94 125 MET A CA 1
ATOM 1010 C C . MET A 1 125 ? -13.018 -13.284 8.535 1.00 93.94 125 MET A C 1
ATOM 1012 O O . MET A 1 125 ? -13.277 -12.210 7.993 1.00 93.94 125 MET A O 1
ATOM 1016 N N . SER A 1 126 ? -13.923 -13.983 9.212 1.00 96.12 126 SER A N 1
ATOM 1017 C CA . SER A 1 126 ? -15.294 -13.548 9.448 1.00 96.12 126 SER A CA 1
ATOM 1018 C C . SER A 1 126 ? -15.503 -13.365 10.947 1.00 96.12 126 SER A C 1
ATOM 1020 O O . SER A 1 126 ? -15.490 -14.339 11.695 1.00 96.12 126 SER A O 1
ATOM 1022 N N . LEU A 1 127 ? -15.662 -12.120 11.388 1.00 95.75 127 LEU A N 1
ATOM 1023 C CA . LEU A 1 127 ? -15.864 -11.768 12.791 1.00 95.75 127 LEU A CA 1
ATOM 1024 C C . LEU A 1 127 ? -17.337 -11.476 13.044 1.00 95.75 127 LEU A C 1
ATOM 1026 O O . LEU A 1 127 ? -17.947 -10.693 12.322 1.00 95.75 127 LEU A O 1
ATOM 1030 N N . LYS A 1 128 ? -17.904 -12.078 14.086 1.00 96.94 128 LYS A N 1
ATOM 1031 C CA . LYS A 1 128 ? -19.259 -11.764 14.542 1.00 96.94 128 LYS A CA 1
ATOM 1032 C C . LYS A 1 128 ? -19.206 -10.642 15.572 1.00 96.94 128 LYS A C 1
ATOM 1034 O O . LYS A 1 128 ? -18.354 -10.665 16.457 1.00 96.94 128 LYS A O 1
ATOM 1039 N N . PHE A 1 129 ? -20.097 -9.666 15.458 1.00 96.00 129 PHE A N 1
ATOM 1040 C CA . PHE A 1 129 ? -20.221 -8.569 16.414 1.00 96.00 129 PHE A CA 1
ATOM 1041 C C . PHE A 1 129 ? -21.689 -8.196 16.620 1.00 96.00 129 PHE A C 1
ATOM 1043 O O . PHE A 1 129 ? -22.524 -8.401 15.743 1.00 96.00 129 PHE A O 1
ATOM 1050 N N . LEU A 1 130 ? -22.004 -7.644 17.788 1.00 96.75 130 LEU A N 1
ATOM 1051 C CA . LEU A 1 130 ? -23.361 -7.236 18.128 1.00 96.75 130 LEU A CA 1
ATOM 1052 C C . LEU A 1 130 ? -23.580 -5.772 17.727 1.00 96.75 130 LEU A C 1
ATOM 1054 O O . LEU A 1 130 ? -22.848 -4.889 18.181 1.00 96.75 130 LEU A O 1
ATOM 1058 N N . SER A 1 131 ? -24.585 -5.504 16.894 1.00 95.44 131 SER A N 1
ATOM 1059 C CA . SER A 1 131 ? -25.002 -4.147 16.537 1.00 95.44 131 SER A CA 1
ATOM 1060 C C . SER A 1 131 ? -26.302 -3.817 17.259 1.00 95.44 131 SER A C 1
ATOM 1062 O O . SER A 1 131 ? -27.342 -4.396 16.958 1.00 95.44 131 SER A O 1
ATOM 1064 N N . CYS A 1 132 ? -26.240 -2.909 18.233 1.00 91.00 132 CYS A N 1
ATOM 1065 C CA . CYS A 1 132 ? -27.392 -2.526 19.045 1.00 91.00 132 CYS A CA 1
ATOM 1066 C C . CYS A 1 132 ? -27.884 -1.122 18.700 1.00 91.00 132 CYS A C 1
ATOM 1068 O O . CYS A 1 132 ? -27.090 -0.189 18.563 1.00 91.00 132 CYS A O 1
ATOM 1070 N N . ARG A 1 133 ? -29.205 -0.957 18.631 1.00 88.62 133 ARG A N 1
ATOM 1071 C CA . ARG A 1 133 ? -29.879 0.333 18.467 1.00 88.62 133 ARG A CA 1
ATOM 1072 C C . ARG A 1 133 ? -30.920 0.518 19.562 1.00 88.62 133 ARG A C 1
ATOM 1074 O O . ARG A 1 133 ? -31.569 -0.435 19.988 1.00 88.62 133 ARG A O 1
ATOM 1081 N N . TYR A 1 134 ? -31.071 1.758 20.011 1.00 82.88 134 TYR A N 1
ATOM 1082 C CA . TYR A 1 134 ? -32.131 2.128 20.942 1.00 82.88 134 TYR A CA 1
ATOM 1083 C C . TYR A 1 134 ? -33.488 2.042 20.241 1.00 82.88 134 TYR A C 1
ATOM 1085 O O . TYR A 1 134 ? -33.641 2.572 19.140 1.00 82.88 134 TYR A O 1
ATOM 1093 N N . THR A 1 135 ? -34.450 1.357 20.861 1.00 78.94 135 THR A N 1
ATOM 1094 C CA . THR A 1 135 ? -35.809 1.206 20.313 1.00 78.94 135 THR A CA 1
ATOM 1095 C C . THR A 1 135 ? -36.730 2.352 20.718 1.00 78.94 135 THR A C 1
ATOM 1097 O O . THR A 1 135 ? -37.662 2.668 19.983 1.00 78.94 135 THR A O 1
ATOM 1100 N N . ASP A 1 136 ? -36.447 3.014 21.842 1.00 70.25 136 ASP A N 1
ATOM 1101 C CA . ASP A 1 136 ? -37.294 4.080 22.374 1.00 70.25 136 ASP A CA 1
ATOM 1102 C C . ASP A 1 136 ? -36.846 5.470 21.905 1.00 70.25 136 ASP A C 1
ATOM 1104 O O . ASP A 1 136 ? -35.765 5.961 22.233 1.00 70.25 136 ASP A O 1
ATOM 1108 N N . THR A 1 137 ? -37.731 6.165 21.187 1.00 57.38 137 THR A N 1
ATOM 1109 C CA . THR A 1 137 ? -37.528 7.544 20.704 1.00 57.38 137 THR A CA 1
ATOM 1110 C C . THR A 1 137 ? -37.463 8.589 21.825 1.00 57.38 137 THR A C 1
ATOM 1112 O O . THR A 1 137 ? -36.966 9.692 21.600 1.00 57.38 137 THR A O 1
ATOM 1115 N N . LYS A 1 138 ? -37.901 8.258 23.050 1.00 54.72 138 LYS A N 1
ATOM 1116 C CA . LYS A 1 138 ? -37.796 9.146 24.225 1.00 54.72 138 LYS A CA 1
ATOM 1117 C C . LYS A 1 138 ? -36.357 9.336 24.727 1.00 54.72 138 LYS A C 1
ATOM 1119 O O . LYS A 1 138 ? -36.098 10.299 25.438 1.00 54.72 138 LYS A O 1
ATOM 1124 N N . ALA A 1 139 ? -35.413 8.487 24.313 1.00 53.69 139 ALA A N 1
ATOM 1125 C CA . ALA A 1 139 ? -34.006 8.569 24.717 1.00 53.69 139 ALA A CA 1
ATOM 1126 C C . ALA A 1 139 ? -33.200 9.678 24.004 1.00 53.69 139 ALA A C 1
ATOM 1128 O O . ALA A 1 139 ? -32.026 9.875 24.307 1.00 53.69 139 ALA A O 1
ATOM 1129 N N . PHE A 1 140 ? -33.799 10.420 23.063 1.00 52.22 140 PHE A N 1
ATOM 1130 C CA . PHE A 1 140 ? -33.117 11.518 22.360 1.00 52.22 140 PHE A CA 1
ATOM 1131 C C . PHE A 1 140 ? -32.961 12.800 23.204 1.00 52.22 140 PHE A C 1
ATOM 1133 O O . PHE A 1 140 ? -32.232 13.704 22.799 1.00 52.22 140 PHE A O 1
ATOM 1140 N N . GLY A 1 141 ? -33.588 12.866 24.385 1.00 55.50 141 GLY A N 1
ATOM 1141 C CA . GLY A 1 141 ? -33.363 13.899 25.398 1.00 55.50 141 GLY A CA 1
ATOM 1142 C C . GLY A 1 141 ? -32.702 13.306 26.639 1.00 55.50 141 GLY A C 1
ATOM 1143 O O . GLY A 1 141 ? -33.373 13.102 27.643 1.00 55.50 141 GLY A O 1
ATOM 1144 N N . LEU A 1 142 ? -31.409 12.980 26.566 1.00 56.41 142 LEU A N 1
ATOM 1145 C CA . LEU A 1 142 ? -30.639 12.437 27.694 1.00 56.41 142 LEU A CA 1
ATOM 1146 C C . LEU A 1 142 ? -30.466 13.497 28.796 1.00 56.41 142 LEU A C 1
ATOM 1148 O O . LEU A 1 142 ? -29.434 14.161 28.883 1.00 56.41 142 LEU A O 1
ATOM 1152 N N . ASN A 1 143 ? -31.469 13.657 29.658 1.00 59.25 143 ASN A N 1
ATOM 1153 C CA . ASN A 1 143 ? -31.247 14.211 30.986 1.00 59.25 143 ASN A CA 1
ATOM 1154 C C . ASN A 1 143 ? -30.487 13.159 31.802 1.00 59.25 143 ASN A C 1
ATOM 1156 O O . ASN A 1 143 ? -30.927 12.017 31.915 1.00 59.25 143 ASN A O 1
ATOM 1160 N N . TRP A 1 144 ? -29.341 13.534 32.377 1.00 61.16 144 TRP A N 1
ATOM 1161 C CA . TRP A 1 144 ? -28.481 12.622 33.150 1.00 61.16 144 TRP A CA 1
ATOM 1162 C C . TRP A 1 144 ? -29.224 11.917 34.298 1.00 61.16 144 TRP A C 1
ATOM 1164 O O . TRP A 1 144 ? -28.878 10.797 34.664 1.00 61.16 144 TRP A O 1
ATOM 1174 N N . SER A 1 145 ? -30.297 12.528 34.805 1.00 59.00 145 SER A N 1
ATOM 1175 C CA . SER A 1 145 ? -31.210 11.957 35.798 1.00 59.00 145 SER A CA 1
ATOM 1176 C C . SER A 1 145 ? -31.964 10.702 35.336 1.00 59.00 145 SER A C 1
ATOM 1178 O O . SER A 1 145 ? -32.320 9.889 36.184 1.00 59.00 145 SER A O 1
ATOM 1180 N N . ASP A 1 146 ? -32.161 10.501 34.029 1.00 59.22 146 ASP A N 1
ATOM 1181 C CA . ASP A 1 146 ? -32.901 9.356 33.470 1.00 59.22 146 ASP A CA 1
ATOM 1182 C C . ASP A 1 146 ? -31.983 8.169 33.115 1.00 59.22 146 ASP A C 1
ATOM 1184 O O . ASP A 1 146 ? -32.443 7.109 32.686 1.00 59.22 146 ASP A O 1
ATOM 1188 N N . MET A 1 147 ? -30.670 8.308 33.342 1.00 56.69 147 MET A N 1
ATOM 1189 C CA . MET A 1 147 ? -29.626 7.356 32.935 1.00 56.69 147 MET A CA 1
ATOM 1190 C C . MET A 1 147 ? -29.533 6.091 33.817 1.00 56.69 147 MET A C 1
ATOM 1192 O O . MET A 1 147 ? -28.464 5.502 33.972 1.00 56.69 147 MET A O 1
ATOM 1196 N N . GLY A 1 148 ? -30.665 5.685 34.397 1.00 53.78 148 GLY A N 1
ATOM 1197 C CA . GLY A 1 148 ? -30.840 4.488 35.222 1.00 53.78 148 GLY A CA 1
ATOM 1198 C C . GLY A 1 148 ? -32.152 3.731 34.974 1.00 53.78 148 GLY A C 1
ATOM 1199 O O . GLY A 1 148 ? -32.403 2.751 35.667 1.00 53.78 148 GLY A O 1
ATOM 1200 N N . GLN A 1 149 ? -32.990 4.163 34.021 1.00 61.97 149 GLN A N 1
ATOM 1201 C CA . GLN A 1 149 ? -34.143 3.369 33.576 1.00 61.97 149 GLN A CA 1
ATOM 1202 C C . GLN A 1 149 ? -33.696 2.257 32.618 1.00 61.97 149 GLN A C 1
ATOM 1204 O O . GLN A 1 149 ? -32.715 2.423 31.893 1.00 61.97 149 GLN A O 1
ATOM 1209 N N . ASP A 1 150 ? -34.416 1.130 32.616 1.00 61.53 150 ASP A N 1
ATOM 1210 C CA . ASP A 1 150 ? -34.180 0.013 31.699 1.00 61.53 150 ASP A CA 1
ATOM 1211 C C . ASP A 1 150 ? -34.299 0.490 30.250 1.00 61.53 150 ASP A C 1
ATOM 1213 O O . ASP A 1 150 ? -35.387 0.658 29.704 1.00 61.53 150 ASP A O 1
ATOM 1217 N N . VAL A 1 151 ? -33.153 0.749 29.620 1.00 70.31 151 VAL A N 1
ATOM 1218 C CA . VAL A 1 151 ? -33.130 1.206 28.238 1.00 70.31 151 VAL A CA 1
ATOM 1219 C C . VAL A 1 151 ? -33.320 0.008 27.319 1.00 70.31 151 VAL A C 1
ATOM 1221 O O . VAL A 1 151 ? -32.429 -0.840 27.197 1.00 70.31 151 VAL A O 1
ATOM 1224 N N . HIS A 1 152 ? -34.456 -0.034 26.627 1.00 80.12 152 HIS A N 1
ATOM 1225 C CA . HIS A 1 152 ? -34.718 -1.064 25.635 1.00 80.12 152 HIS A CA 1
ATOM 1226 C C . HIS A 1 152 ? -33.814 -0.882 24.406 1.00 80.12 152 HIS A C 1
ATOM 1228 O O . HIS A 1 152 ? -33.682 0.199 23.819 1.00 80.12 152 HIS A O 1
ATOM 1234 N N . LYS A 1 153 ? -33.136 -1.972 24.040 1.00 84.81 153 LYS A N 1
ATOM 1235 C CA . LYS A 1 153 ? -32.207 -2.049 22.912 1.00 84.81 153 LYS A CA 1
ATOM 1236 C C . LYS A 1 153 ? -32.592 -3.244 22.054 1.00 84.81 153 LYS A C 1
ATOM 1238 O O . LYS A 1 153 ? -32.738 -4.347 22.573 1.00 84.81 153 LYS A O 1
ATOM 1243 N N . ALA A 1 154 ? -32.701 -3.030 20.749 1.00 90.62 154 ALA A N 1
ATOM 1244 C CA . ALA A 1 154 ? -32.727 -4.111 19.775 1.00 90.62 154 ALA A CA 1
ATOM 1245 C C . ALA A 1 154 ? -31.290 -4.353 19.317 1.00 90.62 154 ALA A C 1
ATOM 1247 O O . ALA A 1 154 ? -30.603 -3.410 18.917 1.00 90.62 154 ALA A O 1
ATOM 1248 N N . CYS A 1 155 ? -30.827 -5.593 19.422 1.00 93.75 155 CYS A N 1
ATOM 1249 C CA . CYS A 1 155 ? -29.469 -5.981 19.078 1.00 93.75 155 CYS A CA 1
ATOM 1250 C C . CYS A 1 155 ? -29.504 -7.127 18.078 1.00 93.75 155 CYS A C 1
ATOM 1252 O O . CYS A 1 155 ? -30.113 -8.158 18.352 1.00 93.75 155 CYS A O 1
ATOM 1254 N N . ASP A 1 156 ? -28.787 -6.959 16.975 1.00 96.25 156 ASP A N 1
ATOM 1255 C CA . ASP A 1 156 ? -28.658 -7.971 15.936 1.00 96.25 156 ASP A CA 1
ATOM 1256 C C . ASP A 1 156 ? -27.204 -8.446 15.849 1.00 96.25 156 ASP A C 1
ATOM 1258 O O . ASP A 1 156 ? -26.266 -7.639 15.899 1.00 96.25 156 ASP A O 1
ATOM 1262 N N . GLU A 1 157 ? -27.001 -9.760 15.708 1.00 97.50 157 GLU A N 1
ATOM 1263 C CA . GLU A 1 157 ? -25.685 -10.312 15.381 1.00 97.50 157 GLU A CA 1
ATOM 1264 C C . GLU A 1 157 ? -25.361 -9.992 13.918 1.00 97.50 157 GLU A C 1
ATOM 1266 O O . GLU A 1 157 ? -26.077 -10.378 12.994 1.00 97.50 157 GLU A O 1
ATOM 1271 N N . GLN A 1 158 ? -24.257 -9.284 13.704 1.0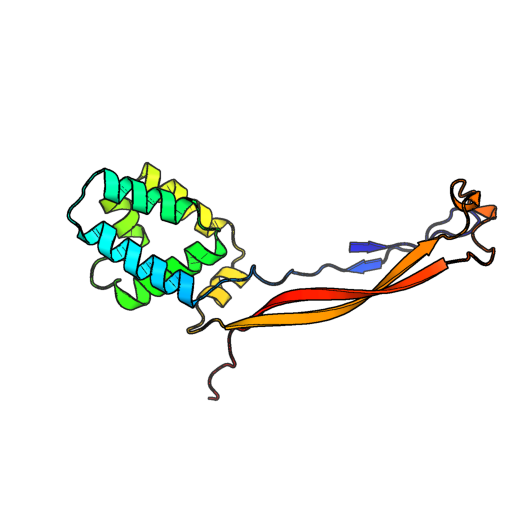0 97.31 158 GLN A N 1
ATOM 1272 C CA . GLN A 1 158 ? -23.733 -8.948 12.390 1.00 97.31 158 GLN A CA 1
ATOM 1273 C C . GLN A 1 158 ? -22.386 -9.619 12.167 1.00 97.31 158 GLN A C 1
ATOM 1275 O O . GLN A 1 158 ? -21.698 -10.034 13.099 1.00 97.31 158 GLN A O 1
ATOM 1280 N N . THR A 1 159 ? -22.004 -9.733 10.900 1.00 97.12 159 THR A N 1
ATOM 1281 C CA . THR A 1 159 ? -20.756 -10.373 10.495 1.00 97.12 159 THR A CA 1
ATOM 1282 C C . THR A 1 159 ? -19.907 -9.398 9.689 1.00 97.12 159 THR A C 1
ATOM 1284 O O . THR A 1 159 ? -20.363 -8.852 8.686 1.00 97.12 159 THR A O 1
ATOM 1287 N N . LEU A 1 160 ? -18.662 -9.194 10.116 1.00 96.00 160 LEU A N 1
ATOM 1288 C CA . LEU A 1 160 ? -17.655 -8.380 9.450 1.00 96.00 160 LEU A CA 1
ATOM 1289 C C . LEU A 1 160 ? -16.608 -9.285 8.799 1.00 96.00 160 LEU A C 1
ATOM 1291 O O . LEU A 1 160 ? -15.913 -10.044 9.474 1.00 96.00 160 LEU A O 1
ATOM 1295 N N . ALA A 1 161 ? -16.465 -9.170 7.483 1.00 95.44 161 ALA A N 1
ATOM 1296 C CA . ALA A 1 161 ? -15.365 -9.794 6.765 1.00 95.44 161 ALA A CA 1
ATOM 1297 C C . ALA A 1 161 ? -14.117 -8.906 6.845 1.00 95.44 161 ALA A C 1
ATOM 1299 O O . ALA A 1 161 ? -14.148 -7.759 6.405 1.00 95.44 161 ALA A O 1
ATOM 1300 N N . VAL A 1 162 ? -13.022 -9.452 7.368 1.00 94.00 162 VAL A N 1
ATOM 1301 C CA . VAL A 1 162 ? -11.734 -8.763 7.492 1.00 94.00 162 VAL A CA 1
ATOM 1302 C C . VAL A 1 162 ? -10.691 -9.512 6.677 1.00 94.00 162 VAL A C 1
ATOM 1304 O O . VAL A 1 162 ? -10.507 -10.717 6.846 1.00 94.00 162 VAL A O 1
ATOM 1307 N N . MET A 1 163 ? -10.010 -8.792 5.791 1.00 93.25 163 MET A N 1
ATOM 1308 C CA . MET A 1 163 ? -8.844 -9.301 5.075 1.00 93.25 163 MET A CA 1
ATOM 1309 C C . MET A 1 163 ? -7.589 -9.004 5.895 1.00 93.25 163 MET A C 1
ATOM 1311 O O . MET A 1 163 ? -7.482 -7.928 6.483 1.00 93.25 163 MET A O 1
ATOM 1315 N N . TYR A 1 164 ? -6.643 -9.937 5.938 1.00 93.44 164 TYR A N 1
ATOM 1316 C CA . TYR A 1 164 ? -5.379 -9.755 6.645 1.00 93.44 164 TYR A CA 1
ATOM 1317 C C . TYR A 1 164 ? -4.234 -10.480 5.936 1.00 93.44 164 TYR A C 1
ATOM 1319 O O . TYR A 1 164 ? -4.443 -11.486 5.253 1.00 93.44 164 TYR A O 1
ATOM 1327 N N . ASN A 1 165 ? -3.025 -9.950 6.112 1.00 94.62 165 ASN A N 1
ATOM 1328 C CA . ASN A 1 165 ? -1.807 -10.588 5.634 1.00 94.62 165 ASN A CA 1
ATOM 1329 C C . ASN A 1 165 ? -1.396 -11.708 6.589 1.00 94.62 165 ASN A C 1
ATOM 1331 O O . ASN A 1 165 ? -1.337 -11.517 7.804 1.00 94.62 165 ASN A O 1
ATOM 1335 N N . ASP A 1 166 ? -1.085 -12.852 6.009 1.00 92.81 166 ASP A N 1
ATOM 1336 C CA . ASP A 1 166 ? -0.462 -14.000 6.635 1.00 92.81 166 ASP A CA 1
ATOM 1337 C C . ASP A 1 166 ? 0.985 -14.071 6.150 1.00 92.81 166 ASP A C 1
ATOM 1339 O O . ASP A 1 166 ? 1.246 -14.382 4.991 1.00 92.81 166 ASP A O 1
ATOM 1343 N N . TYR A 1 167 ? 1.922 -13.745 7.028 1.00 89.69 167 TYR A N 1
ATOM 1344 C CA . TYR A 1 167 ? 3.342 -13.666 6.692 1.00 89.69 167 TYR A CA 1
ATOM 1345 C C . TYR A 1 167 ? 4.048 -15.037 6.740 1.00 89.69 167 TYR A C 1
ATOM 1347 O O . TYR A 1 167 ? 5.259 -15.108 6.568 1.00 89.69 167 TYR A O 1
ATOM 1355 N N . GLY A 1 168 ? 3.292 -16.131 6.927 1.00 71.44 168 GLY A N 1
ATOM 1356 C CA . GLY A 1 168 ? 3.830 -17.484 7.083 1.00 71.44 168 GLY A CA 1
ATOM 1357 C C . GLY A 1 168 ? 4.429 -17.731 8.472 1.00 71.44 168 GLY A C 1
ATOM 1358 O O . GLY A 1 168 ? 4.601 -16.808 9.265 1.00 71.44 168 GLY A O 1
ATOM 1359 N N . GLU A 1 169 ? 4.725 -18.995 8.785 1.00 56.06 169 GLU A N 1
ATOM 1360 C CA . GLU A 1 169 ? 5.509 -19.331 9.980 1.00 56.06 169 GLU A CA 1
ATOM 1361 C C . GLU A 1 169 ? 7.011 -19.153 9.706 1.00 56.06 169 GLU A C 1
ATOM 1363 O O . GLU A 1 169 ? 7.461 -19.435 8.587 1.00 56.06 169 GLU A O 1
ATOM 1368 N N . PRO A 1 170 ? 7.807 -18.718 10.705 1.00 45.44 170 PRO A N 1
ATOM 1369 C CA . PRO A 1 170 ? 9.256 -18.792 10.602 1.00 45.44 170 PRO A CA 1
ATOM 1370 C C . PRO A 1 170 ? 9.625 -20.249 10.319 1.00 45.44 170 PRO A C 1
ATOM 1372 O O . PRO A 1 170 ? 9.112 -21.152 10.977 1.00 45.44 170 PRO A O 1
ATOM 1375 N N . LYS A 1 171 ? 10.493 -20.489 9.328 1.00 40.06 171 LYS A N 1
ATOM 1376 C CA . LYS A 1 171 ? 11.087 -21.819 9.151 1.00 40.06 171 LYS A CA 1
ATOM 1377 C C . LYS A 1 171 ? 11.637 -22.257 10.510 1.00 40.06 171 LYS A C 1
ATOM 1379 O O . LYS A 1 171 ? 12.430 -21.521 11.096 1.00 40.06 171 LYS A O 1
ATOM 1384 N N . GLU A 1 172 ? 11.172 -23.402 11.005 1.00 42.62 172 GLU A N 1
ATOM 1385 C CA . GLU A 1 172 ? 11.753 -24.046 12.179 1.00 42.62 172 GLU A CA 1
ATOM 1386 C C . GLU A 1 172 ? 13.278 -24.134 12.005 1.00 42.62 172 GLU A C 1
ATOM 1388 O O . GLU A 1 172 ? 13.773 -24.362 10.895 1.00 42.62 172 GLU A O 1
ATOM 1393 N N . LEU A 1 173 ? 13.980 -23.852 13.106 1.00 36.16 173 LEU A N 1
ATOM 1394 C CA . LEU A 1 173 ? 15.437 -23.799 13.236 1.00 36.16 173 LEU A CA 1
ATOM 1395 C C . LEU A 1 173 ? 16.115 -25.115 12.826 1.00 36.16 173 LEU A C 1
ATOM 1397 O O . LEU A 1 173 ? 15.618 -26.180 13.255 1.00 36.16 173 LEU A O 1
#

Secondary structure (DSSP, 8-state):
-EE--B-TT-PBPPPEE---PPPPPP--HHHHHHHHHHHHHHHHS---HHHHHHHHHHHHTS-HHHHHHHHHHHHHHHGGG--HHHHHHHHH-HHHHHHHHHGGGSS-HHHHHHTTSS--EEEEEEEEEEEEEE--GGGGS--GGGTTS---EEEEEEEEEEEEEE--PPPP-

InterPro domains:
  IPR026995 Astrotactin [PTHR16592] (1-172)
  IPR040685 Annexin-like domain [PF18411] (24-116)

Foldseek 3Di:
DKDWDAALVRDIDPIDDDDDDDADDDEDLVVLLVLLVLLVCLLVVPDDVVSLVVNLVSLLPDQLLSNLSNQLNNCVPPCVVPRPLGSNCVRNNDVSSVSSVVSPVVDDPVSSVLSNQPDKDKDKDKDKDKDKDFPDPVCVPDNSNCVPPDTDIDIDIDIDIDIHIDSDDDPDD

Sequence (173 aa):
FRLWAVDNTGRRSSPSEVTIKTPCPTVDDVKAQEIADKIYNLFNGYTSGKEQQTAYNTLMDLGAPTLHRVLYHYNQRYESFGEFTWRCEDELGPRKAGLILSQLDELSHWCKGLLQEPKIGLRRMSLKFLSCRYTDTKAFGLNWSDMGQDVHKACDEQTLAVMYNDYGEPKEL

pLDDT: mean 88.9, std 13.92, range [36.16, 98.44]

Radius of gyration: 25.06 Å; chains: 1; bounding box: 60×38×64 Å